Protein AF-A0A366SI08-F1 (afdb_monomer_lite)

Structure (mmCIF, N/CA/C/O backbone):
data_AF-A0A366SI08-F1
#
_entry.id   AF-A0A366SI08-F1
#
loop_
_atom_site.group_PDB
_atom_site.id
_atom_site.type_symbol
_atom_site.label_atom_id
_atom_site.label_alt_id
_atom_site.label_comp_id
_atom_site.label_asym_id
_atom_site.label_entity_id
_atom_site.label_seq_id
_atom_site.pdbx_PDB_ins_code
_atom_site.Cartn_x
_atom_site.Cartn_y
_atom_site.Cartn_z
_atom_site.occupancy
_atom_site.B_iso_or_equiv
_atom_site.auth_seq_id
_atom_site.auth_comp_id
_atom_site.auth_asym_id
_atom_site.auth_atom_id
_atom_site.pdbx_PDB_model_num
ATOM 1 N N . MET A 1 1 ? 3.572 -10.872 -4.072 1.00 88.62 1 MET A N 1
ATOM 2 C CA . MET A 1 1 ? 3.816 -10.072 -2.842 1.00 88.62 1 MET A CA 1
ATOM 3 C C . MET A 1 1 ? 3.765 -10.950 -1.591 1.00 88.62 1 MET A C 1
ATOM 5 O O . MET A 1 1 ? 3.723 -10.426 -0.484 1.00 88.62 1 MET A O 1
ATOM 9 N N . ASP A 1 2 ? 3.832 -12.274 -1.739 1.00 92.88 2 ASP A N 1
ATOM 10 C CA . ASP A 1 2 ? 3.449 -13.213 -0.679 1.00 92.88 2 ASP A CA 1
ATOM 11 C C . ASP A 1 2 ? 4.383 -13.143 0.526 1.00 92.88 2 ASP A C 1
ATOM 13 O O . ASP A 1 2 ? 3.918 -13.142 1.654 1.00 92.88 2 ASP A O 1
ATOM 17 N N . LYS A 1 3 ? 5.681 -12.900 0.303 1.00 94.69 3 LYS A N 1
ATOM 18 C CA . LYS A 1 3 ? 6.647 -12.690 1.393 1.00 94.69 3 LYS A CA 1
ATOM 19 C C . LYS A 1 3 ? 6.345 -11.483 2.280 1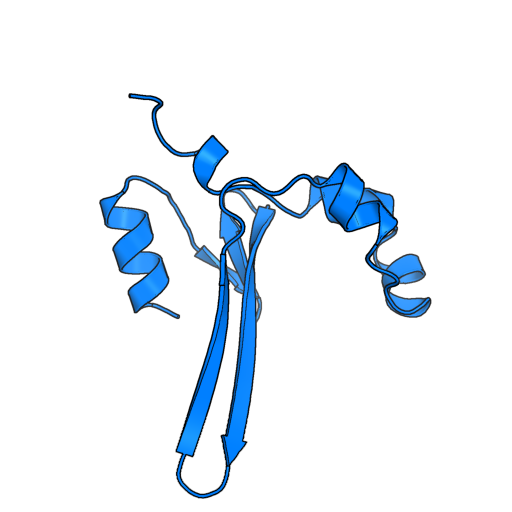.00 94.69 3 LYS A C 1
ATOM 21 O O . LYS A 1 3 ? 6.653 -11.514 3.464 1.00 94.69 3 LYS A O 1
ATOM 26 N N . ILE A 1 4 ? 5.727 -10.437 1.731 1.00 94.56 4 ILE A N 1
ATOM 27 C CA . ILE A 1 4 ? 5.296 -9.278 2.525 1.00 94.56 4 ILE A CA 1
ATOM 28 C C . ILE A 1 4 ? 4.063 -9.644 3.357 1.00 94.56 4 ILE A C 1
ATOM 30 O O . ILE A 1 4 ? 3.982 -9.252 4.515 1.00 94.56 4 ILE A O 1
ATOM 34 N N . ILE A 1 5 ? 3.125 -10.402 2.780 1.00 95.38 5 ILE A N 1
ATOM 35 C CA . ILE A 1 5 ? 1.923 -10.876 3.481 1.00 95.38 5 ILE A CA 1
ATOM 36 C C . ILE A 1 5 ? 2.322 -11.800 4.636 1.00 95.38 5 ILE A C 1
ATOM 38 O O . ILE A 1 5 ? 1.965 -11.515 5.773 1.00 95.38 5 ILE A O 1
ATOM 42 N N . GLU A 1 6 ? 3.145 -12.819 4.363 1.00 96.38 6 GLU A N 1
ATOM 43 C CA . GLU A 1 6 ? 3.680 -13.743 5.372 1.00 96.38 6 GLU A CA 1
ATOM 44 C C . GLU A 1 6 ? 4.332 -12.978 6.538 1.00 96.38 6 GLU A C 1
ATOM 46 O O . GLU A 1 6 ? 4.051 -13.256 7.699 1.00 96.38 6 GLU A O 1
ATOM 51 N N . ALA A 1 7 ? 5.164 -11.971 6.246 1.00 95.31 7 ALA A N 1
ATOM 52 C CA . ALA A 1 7 ? 5.823 -11.170 7.276 1.00 95.31 7 ALA A CA 1
ATOM 53 C C . ALA A 1 7 ? 4.858 -10.289 8.089 1.00 95.31 7 ALA A C 1
ATOM 55 O O . ALA A 1 7 ? 5.094 -10.055 9.268 1.00 95.31 7 ALA A O 1
ATOM 56 N N . LEU A 1 8 ? 3.782 -9.776 7.489 1.00 94.50 8 LEU A N 1
ATOM 57 C CA . LEU A 1 8 ? 2.778 -8.996 8.222 1.00 94.50 8 LEU A CA 1
ATOM 58 C C . LEU A 1 8 ? 1.884 -9.905 9.078 1.00 94.50 8 LEU A C 1
ATOM 60 O O . LEU A 1 8 ? 1.533 -9.529 10.197 1.00 94.50 8 LEU A O 1
ATOM 64 N N . HIS A 1 9 ? 1.611 -11.127 8.619 1.00 94.81 9 HIS A N 1
ATOM 65 C CA . HIS A 1 9 ? 0.894 -12.142 9.391 1.00 94.81 9 HIS A CA 1
ATOM 66 C C . HIS A 1 9 ? 1.648 -12.571 10.649 1.00 94.81 9 HIS A C 1
ATOM 68 O O . HIS A 1 9 ? 1.030 -12.700 11.703 1.00 94.81 9 HIS A O 1
ATOM 74 N N . THR A 1 10 ? 2.979 -12.709 10.603 1.00 95.06 10 THR A N 1
ATOM 75 C CA . THR A 1 10 ? 3.766 -13.009 11.820 1.00 95.06 10 THR A CA 1
ATOM 76 C C . THR A 1 10 ? 3.734 -11.879 12.851 1.00 95.06 10 THR A C 1
ATOM 78 O O . THR A 1 10 ? 3.969 -12.123 14.033 1.00 95.06 10 THR A O 1
ATOM 81 N N . LEU A 1 11 ? 3.403 -10.657 12.428 1.00 92.75 11 LEU A N 1
ATOM 82 C CA . LEU A 1 11 ? 3.181 -9.502 13.301 1.00 92.75 11 LEU A CA 1
ATOM 83 C C . LEU A 1 11 ? 1.722 -9.384 13.780 1.00 92.75 11 LEU A C 1
ATOM 85 O O . LEU A 1 11 ? 1.382 -8.409 14.446 1.00 92.75 11 LEU A O 1
ATOM 89 N N . GLY A 1 12 ? 0.862 -10.353 13.449 1.00 92.38 12 GLY A N 1
ATOM 90 C CA . GLY A 1 12 ? -0.556 -10.360 13.817 1.00 92.38 12 GLY A CA 1
ATOM 91 C C . GLY A 1 12 ? -1.433 -9.455 12.952 1.00 92.38 12 GLY A C 1
ATOM 92 O O . GLY A 1 12 ? -2.549 -9.125 13.348 1.00 92.38 12 GLY A O 1
ATOM 93 N N . VAL A 1 13 ? -0.945 -9.025 11.784 1.00 94.25 13 VAL A N 1
ATOM 94 C CA . VAL A 1 13 ? -1.685 -8.146 10.875 1.00 94.25 13 VAL A CA 1
ATOM 95 C C . VAL A 1 13 ? -2.259 -8.962 9.723 1.00 94.25 13 VAL A C 1
ATOM 97 O O . VAL A 1 13 ? -1.527 -9.424 8.851 1.00 94.25 13 VAL A O 1
ATOM 100 N N . GLU A 1 14 ? -3.585 -9.085 9.682 1.00 94.00 14 GLU A N 1
ATOM 101 C CA . GLU A 1 14 ? -4.291 -9.784 8.606 1.00 94.00 14 GLU A CA 1
ATOM 102 C C . GLU A 1 14 ? -4.337 -8.952 7.319 1.00 94.00 14 GLU A C 1
ATOM 104 O O . GLU A 1 14 ? -5.122 -8.008 7.178 1.00 94.00 14 GLU A O 1
ATOM 109 N N . VAL A 1 15 ? -3.477 -9.313 6.364 1.00 95.25 15 VAL A N 1
ATOM 110 C CA . VAL A 1 15 ? -3.323 -8.625 5.077 1.00 95.25 15 VAL A CA 1
ATOM 111 C C . VAL A 1 15 ? -3.694 -9.556 3.933 1.00 95.25 15 VAL A C 1
ATOM 113 O O . VAL A 1 15 ? -3.267 -10.705 3.881 1.00 95.25 15 VAL A O 1
ATOM 116 N N . ALA A 1 16 ? -4.430 -9.029 2.959 1.00 94.75 16 A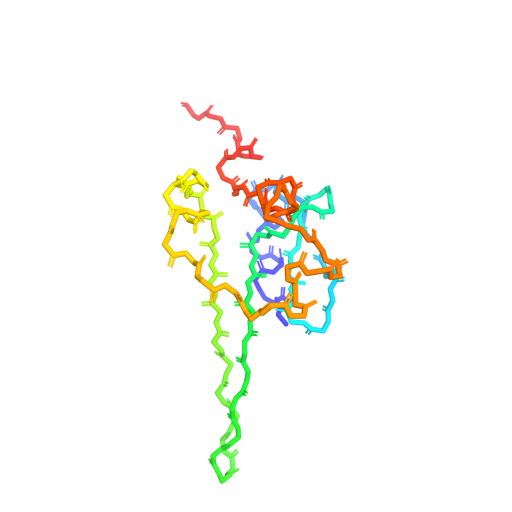LA A N 1
ATOM 117 C CA . ALA A 1 16 ? -4.775 -9.752 1.742 1.00 94.75 16 ALA A CA 1
ATOM 118 C C . ALA A 1 16 ? -4.576 -8.892 0.490 1.00 94.75 16 ALA A C 1
ATOM 120 O O . ALA A 1 16 ? -4.484 -7.660 0.546 1.00 94.75 16 ALA A O 1
ATOM 121 N N . TYR A 1 17 ? -4.541 -9.549 -0.667 1.00 95.00 17 TYR A N 1
ATOM 122 C CA . TYR A 1 17 ? -4.621 -8.869 -1.954 1.00 95.00 17 TYR A CA 1
ATOM 123 C C . TYR A 1 17 ? -5.978 -8.177 -2.108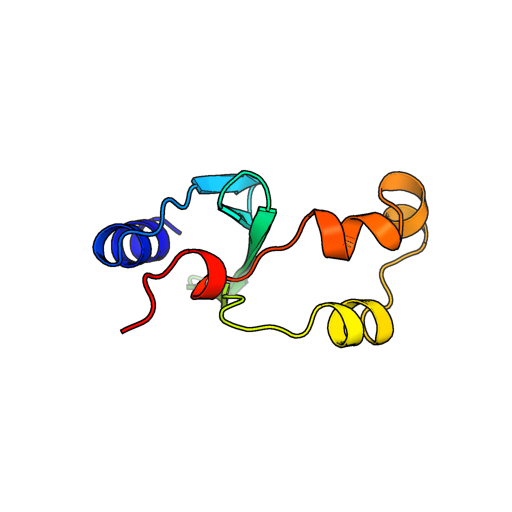 1.00 95.00 17 TYR A C 1
ATOM 125 O O . TYR A 1 17 ? -7.026 -8.778 -1.896 1.00 95.00 17 TYR A O 1
ATOM 133 N N . ASN A 1 18 ? -5.955 -6.913 -2.521 1.00 88.94 18 ASN A N 1
ATOM 134 C CA . ASN A 1 18 ? -7.157 -6.135 -2.844 1.00 88.94 18 ASN A CA 1
ATOM 135 C C . ASN A 1 18 ? -7.342 -5.968 -4.358 1.00 88.94 18 ASN A C 1
ATOM 137 O O . ASN A 1 18 ? -8.441 -5.760 -4.864 1.00 88.94 18 ASN A O 1
ATOM 141 N N . SER A 1 19 ? -6.240 -6.000 -5.103 1.00 86.88 19 SER A N 1
ATOM 142 C CA . SER A 1 19 ? -6.221 -5.923 -6.561 1.00 86.88 19 SER A CA 1
ATOM 143 C C . SER A 1 19 ? -4.919 -6.534 -7.083 1.00 86.88 19 SER A C 1
ATOM 145 O O . SER A 1 19 ? -4.123 -7.062 -6.307 1.00 86.88 19 SER A O 1
ATOM 147 N N . ARG A 1 20 ? -4.656 -6.407 -8.391 1.00 87.69 20 ARG A N 1
ATOM 148 C CA . ARG A 1 20 ? -3.405 -6.865 -9.018 1.00 87.69 20 ARG A CA 1
ATOM 149 C C . ARG A 1 20 ? -2.148 -6.364 -8.297 1.00 87.69 20 ARG A C 1
ATOM 151 O O . ARG A 1 20 ? -1.148 -7.071 -8.276 1.00 87.69 20 ARG A O 1
ATOM 158 N N . ASN A 1 21 ? -2.166 -5.142 -7.771 1.00 91.62 21 ASN A N 1
ATOM 159 C CA . ASN A 1 21 ? -0.969 -4.494 -7.241 1.00 91.62 21 ASN A CA 1
ATOM 160 C C . ASN A 1 21 ? -1.135 -3.898 -5.838 1.00 91.62 21 ASN A C 1
ATOM 162 O O . ASN A 1 21 ? -0.225 -3.228 -5.349 1.00 91.62 21 ASN A O 1
ATOM 166 N N . ASP A 1 22 ? -2.265 -4.147 -5.181 1.00 93.31 22 ASP A N 1
ATOM 167 C CA . ASP A 1 22 ? -2.580 -3.544 -3.892 1.00 93.31 22 ASP A CA 1
ATOM 168 C C . ASP A 1 22 ? -2.753 -4.607 -2.810 1.00 93.31 22 ASP A C 1
ATOM 170 O O . ASP A 1 22 ? -3.445 -5.605 -3.023 1.00 93.31 22 ASP A O 1
ATOM 174 N N . LEU A 1 23 ? -2.188 -4.339 -1.631 1.00 95.62 23 LEU A N 1
ATOM 175 C CA . LEU A 1 23 ? -2.488 -5.077 -0.401 1.00 95.62 23 LEU A CA 1
ATOM 176 C C . LEU A 1 23 ? -3.413 -4.244 0.483 1.00 95.62 23 LEU A C 1
ATOM 178 O O . LEU A 1 23 ? -3.310 -3.010 0.493 1.00 95.62 23 LEU A O 1
ATOM 182 N N . ALA A 1 24 ? -4.294 -4.901 1.230 1.00 95.56 24 ALA A N 1
ATOM 183 C CA . ALA A 1 24 ? -5.250 -4.258 2.120 1.00 95.56 24 ALA A CA 1
ATOM 184 C C . ALA A 1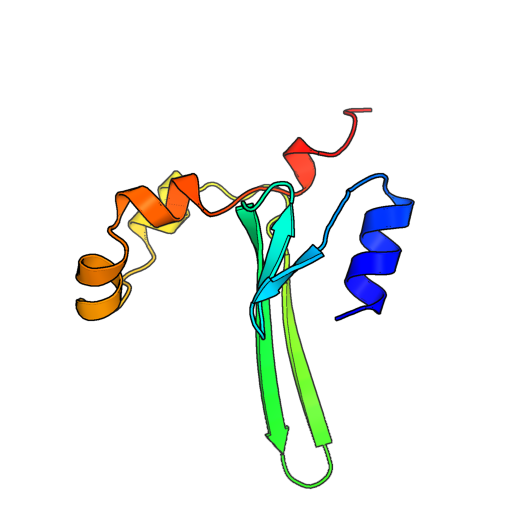 24 ? -5.456 -5.012 3.435 1.00 95.56 24 ALA A C 1
ATOM 186 O O . ALA A 1 24 ? -5.321 -6.232 3.490 1.00 95.56 24 ALA A O 1
ATOM 187 N N . ILE A 1 25 ? -5.866 -4.254 4.451 1.00 94.75 25 ILE A N 1
ATOM 188 C CA . ILE A 1 25 ? -6.388 -4.742 5.730 1.00 94.75 25 ILE A CA 1
ATOM 189 C C . ILE A 1 25 ? -7.838 -4.277 5.821 1.00 94.75 25 ILE A C 1
ATOM 191 O O . ILE A 1 25 ? -8.113 -3.092 5.618 1.00 94.75 25 ILE A O 1
ATOM 195 N N . ASN A 1 26 ? -8.782 -5.185 6.083 1.00 90.62 26 ASN A N 1
ATOM 196 C CA . ASN A 1 26 ? -10.214 -4.859 6.178 1.00 90.62 26 ASN A CA 1
ATOM 197 C C . ASN A 1 26 ? -10.735 -4.042 4.972 1.00 90.62 26 ASN A C 1
ATOM 199 O O . ASN A 1 26 ? -11.464 -3.061 5.123 1.00 90.62 26 ASN A O 1
ATOM 203 N N . GLY A 1 27 ? -10.279 -4.384 3.760 1.00 89.69 27 GLY A N 1
ATOM 204 C CA . GLY A 1 27 ? -10.627 -3.682 2.515 1.00 89.69 27 GLY A CA 1
ATOM 205 C C . GLY A 1 27 ? -9.956 -2.313 2.315 1.00 89.69 27 GLY A C 1
ATOM 206 O O . GLY A 1 27 ? -10.093 -1.712 1.245 1.00 89.69 27 GLY A O 1
ATOM 207 N N . LYS A 1 28 ? -9.186 -1.819 3.292 1.00 91.81 28 LYS A N 1
ATOM 208 C CA . LYS A 1 28 ? -8.415 -0.575 3.194 1.00 91.81 28 LYS A CA 1
ATOM 209 C C . LYS A 1 28 ? -7.002 -0.854 2.708 1.00 91.81 28 LYS A C 1
ATOM 211 O O . LYS A 1 28 ? -6.246 -1.592 3.329 1.00 91.81 28 LYS A O 1
ATOM 216 N N . LYS A 1 29 ? -6.627 -0.232 1.596 1.00 93.69 29 LYS A N 1
ATOM 217 C CA . LYS A 1 29 ? -5.310 -0.355 0.974 1.00 93.69 29 LYS A CA 1
ATOM 218 C C . LYS A 1 29 ? -4.203 0.148 1.904 1.00 93.69 29 LYS A C 1
ATOM 220 O O . LYS A 1 29 ? -4.231 1.304 2.319 1.00 93.69 29 LYS A O 1
ATOM 225 N N . ILE A 1 30 ? -3.198 -0.692 2.119 1.00 95.50 30 ILE A N 1
ATOM 226 C CA . ILE A 1 30 ? -1.996 -0.394 2.915 1.00 95.50 30 ILE A CA 1
ATOM 227 C C . ILE A 1 30 ? -0.709 -0.467 2.092 1.00 95.50 30 ILE A C 1
ATOM 229 O O . ILE A 1 30 ? 0.325 0.037 2.514 1.00 95.50 30 ILE A O 1
ATOM 233 N N . SER A 1 31 ? -0.758 -1.053 0.892 1.00 95.62 31 SER A N 1
ATOM 234 C CA . SER A 1 31 ? 0.391 -1.141 -0.011 1.00 95.62 31 SER A CA 1
ATOM 235 C C . SER A 1 31 ? -0.022 -0.885 -1.448 1.00 95.62 31 SER A C 1
ATOM 237 O O . SER A 1 31 ? -1.071 -1.361 -1.882 1.00 95.62 31 SER A O 1
ATOM 239 N N . GLY A 1 32 ? 0.802 -0.147 -2.191 1.00 93.88 32 GLY A N 1
ATOM 240 C CA . GLY A 1 32 ? 0.714 -0.039 -3.644 1.00 93.88 32 GLY A CA 1
ATOM 241 C C . GLY A 1 32 ? 2.014 -0.506 -4.281 1.00 93.88 32 GLY A C 1
ATOM 242 O O . GLY A 1 32 ? 3.086 -0.016 -3.928 1.00 93.88 32 GLY A O 1
ATOM 243 N N . ASN A 1 33 ? 1.910 -1.436 -5.224 1.00 94.56 33 ASN A N 1
ATOM 244 C CA . ASN A 1 33 ? 3.049 -2.090 -5.854 1.00 94.56 33 ASN A CA 1
ATOM 245 C C . ASN A 1 33 ? 3.103 -1.756 -7.344 1.00 94.56 33 ASN A C 1
ATOM 247 O O . ASN A 1 33 ? 2.102 -1.401 -7.977 1.00 94.56 33 ASN A O 1
ATOM 251 N N . ALA A 1 34 ? 4.297 -1.842 -7.905 1.00 93.19 34 ALA A N 1
ATOM 252 C CA . ALA A 1 34 ? 4.558 -1.682 -9.319 1.00 93.19 34 ALA A CA 1
ATOM 253 C C . ALA A 1 34 ? 5.687 -2.624 -9.723 1.00 93.19 34 ALA A C 1
ATOM 255 O O . ALA A 1 34 ? 6.602 -2.898 -8.944 1.00 93.19 34 ALA A O 1
ATOM 256 N N . GLN A 1 35 ? 5.624 -3.079 -10.965 1.00 94.50 35 GLN A N 1
ATOM 257 C CA . GLN A 1 35 ? 6.658 -3.905 -11.561 1.00 94.50 35 GLN A CA 1
ATOM 258 C C . GLN A 1 35 ? 7.146 -3.272 -12.856 1.00 94.50 35 GLN A C 1
ATOM 260 O O . GLN A 1 35 ? 6.367 -2.639 -13.573 1.00 94.50 35 GLN A O 1
ATOM 265 N N . CYS A 1 36 ? 8.432 -3.431 -13.132 1.00 95.12 36 CYS A N 1
ATOM 266 C CA . CYS A 1 36 ? 9.051 -2.999 -14.373 1.00 95.12 36 CYS A CA 1
ATOM 267 C C . CYS A 1 36 ? 9.960 -4.113 -14.888 1.00 95.12 36 CYS A C 1
ATOM 269 O O . CYS A 1 36 ? 10.795 -4.618 -14.136 1.00 95.12 36 CYS A O 1
ATOM 271 N N . ASN A 1 37 ? 9.803 -4.456 -16.164 1.00 96.25 37 ASN A N 1
ATOM 272 C CA . ASN A 1 37 ? 10.662 -5.414 -16.847 1.00 96.25 37 ASN A CA 1
ATOM 273 C C . ASN A 1 37 ? 11.785 -4.645 -17.547 1.00 96.25 37 ASN A C 1
ATOM 275 O O . ASN A 1 37 ? 11.524 -3.678 -18.266 1.00 96.25 37 ASN A O 1
ATOM 279 N N . LYS A 1 38 ? 13.029 -5.067 -17.339 1.00 94.56 38 LYS A N 1
ATOM 280 C CA . LYS A 1 38 ? 14.219 -4.486 -17.960 1.00 94.56 38 LYS A CA 1
ATOM 281 C C . LYS A 1 38 ? 15.132 -5.613 -18.438 1.00 94.56 38 LYS A C 1
ATOM 283 O O . LYS A 1 38 ? 15.949 -6.120 -17.672 1.00 94.56 38 LYS A O 1
ATOM 288 N N . GLY A 1 39 ? 14.977 -5.990 -19.709 1.00 95.19 39 GLY A N 1
ATOM 289 C CA . GLY A 1 39 ? 15.617 -7.185 -20.267 1.00 95.19 39 GLY A CA 1
ATOM 290 C C . GLY A 1 39 ? 15.162 -8.434 -19.512 1.00 95.19 39 GLY A C 1
ATOM 291 O O . GLY A 1 39 ? 13.969 -8.600 -19.272 1.00 95.19 39 GLY A O 1
ATOM 292 N N . GLU A 1 40 ? 16.124 -9.234 -19.060 1.00 97.00 40 GLU A N 1
ATOM 293 C CA . GLU A 1 40 ? 15.897 -10.463 -18.283 1.00 97.00 40 GLU A CA 1
ATOM 294 C C . GLU A 1 40 ? 15.478 -10.211 -16.821 1.00 97.00 40 GLU A C 1
ATOM 296 O O . GLU A 1 40 ? 15.158 -11.144 -16.086 1.00 97.00 40 GLU A O 1
ATOM 301 N N . TYR A 1 41 ? 15.481 -8.955 -16.360 1.00 96.25 41 TYR A N 1
ATOM 302 C CA . TYR A 1 41 ? 15.184 -8.622 -14.969 1.00 96.25 41 TYR A CA 1
ATOM 303 C C . TYR A 1 41 ? 13.767 -8.084 -14.798 1.00 96.25 41 TYR A C 1
ATOM 305 O O . TYR A 1 41 ? 13.333 -7.180 -15.513 1.00 96.25 41 TYR A O 1
ATOM 313 N N . THR A 1 42 ? 13.076 -8.567 -13.765 1.00 95.38 42 THR A N 1
ATOM 314 C CA . THR A 1 42 ? 11.822 -7.978 -13.279 1.00 95.38 42 THR A CA 1
ATOM 315 C C . THR A 1 42 ? 12.068 -7.311 -11.934 1.00 95.38 42 THR A C 1
ATOM 317 O O . THR A 1 42 ? 12.435 -7.965 -10.960 1.00 95.38 42 THR A O 1
ATOM 320 N N . ILE A 1 43 ? 11.856 -5.999 -11.866 1.00 94.81 43 ILE A N 1
ATOM 321 C CA . ILE A 1 43 ? 11.980 -5.228 -10.628 1.00 94.81 43 ILE A CA 1
ATOM 322 C C . ILE A 1 43 ? 10.593 -5.067 -10.029 1.00 94.81 43 ILE A C 1
ATOM 324 O O . ILE A 1 43 ? 9.735 -4.413 -10.623 1.00 94.81 43 ILE A O 1
ATOM 328 N N . HIS A 1 44 ? 10.395 -5.607 -8.830 1.00 93.31 44 HIS A N 1
ATOM 329 C CA . HIS A 1 44 ? 9.185 -5.405 -8.045 1.00 93.31 44 HIS A CA 1
ATOM 330 C C . HIS A 1 44 ? 9.455 -4.385 -6.935 1.00 93.31 44 HIS A C 1
ATOM 332 O O . HIS A 1 44 ? 10.368 -4.553 -6.129 1.00 93.31 44 HIS A O 1
ATOM 338 N N . ARG A 1 45 ? 8.663 -3.313 -6.890 1.00 93.06 45 ARG A N 1
ATOM 339 C CA . ARG A 1 45 ? 8.756 -2.258 -5.873 1.00 93.06 45 ARG A CA 1
ATOM 340 C C . ARG A 1 45 ? 7.382 -1.966 -5.300 1.00 93.06 45 ARG A C 1
ATOM 342 O O . ARG A 1 45 ? 6.382 -2.037 -6.010 1.00 93.06 45 ARG A O 1
ATOM 349 N N . GLY A 1 46 ? 7.339 -1.565 -4.040 1.00 93.25 46 GLY A N 1
ATOM 350 C CA . GLY A 1 46 ? 6.096 -1.189 -3.386 1.00 93.25 46 GLY A CA 1
ATOM 351 C C . GLY A 1 46 ? 6.312 -0.180 -2.275 1.00 93.25 46 GLY A C 1
ATOM 352 O O . GLY A 1 46 ? 7.444 0.148 -1.922 1.00 93.25 46 GLY A O 1
ATOM 353 N N . SER A 1 47 ? 5.205 0.322 -1.745 1.00 95.12 47 SER A N 1
ATOM 354 C CA . SER A 1 47 ? 5.163 1.093 -0.505 1.00 95.12 47 SER A CA 1
ATOM 355 C C . SER A 1 47 ? 4.376 0.339 0.561 1.00 95.12 47 SER A C 1
ATOM 357 O O . SER A 1 47 ? 3.509 -0.470 0.236 1.00 95.12 47 SER A O 1
ATOM 359 N N . LEU A 1 48 ? 4.651 0.626 1.831 1.00 95.62 48 LEU A N 1
ATOM 360 C CA . LEU A 1 48 ? 3.849 0.186 2.969 1.00 95.62 48 LEU A CA 1
ATOM 361 C C . LEU A 1 48 ? 3.460 1.420 3.780 1.00 95.62 48 LEU A C 1
ATOM 363 O O . LEU A 1 48 ? 4.320 2.203 4.181 1.00 95.62 48 LEU A O 1
ATOM 367 N N . LEU A 1 49 ? 2.161 1.620 3.974 1.00 95.31 49 LEU A N 1
ATOM 368 C CA . LEU A 1 49 ? 1.613 2.717 4.762 1.00 95.31 49 LEU A CA 1
ATOM 369 C C . LEU A 1 49 ? 1.618 2.295 6.228 1.00 95.31 49 LEU A C 1
ATOM 371 O O . LEU A 1 49 ? 0.719 1.593 6.682 1.00 95.31 49 LEU A O 1
ATOM 375 N N . TYR A 1 50 ? 2.676 2.663 6.947 1.00 94.38 50 TYR A N 1
ATOM 376 C CA . TYR A 1 50 ? 2.808 2.306 8.356 1.00 94.38 50 TYR A CA 1
ATOM 377 C C . TYR A 1 50 ? 2.040 3.266 9.262 1.00 94.38 50 TYR A C 1
ATOM 379 O O . TYR A 1 50 ? 1.144 2.816 9.957 1.00 94.38 50 TYR A O 1
ATOM 387 N N . ASP A 1 51 ? 2.364 4.562 9.208 1.00 94.44 51 ASP A N 1
ATOM 388 C CA . ASP A 1 51 ? 1.749 5.630 10.010 1.00 94.44 51 ASP A CA 1
ATOM 389 C C . ASP A 1 51 ? 1.649 6.926 9.185 1.00 94.44 51 ASP A C 1
ATOM 391 O O . ASP A 1 51 ? 2.295 7.942 9.438 1.00 94.44 51 ASP A O 1
ATOM 395 N N . MET A 1 52 ? 0.927 6.852 8.068 1.00 90.94 52 MET A N 1
ATOM 396 C CA . MET A 1 52 ? 0.799 7.957 7.126 1.00 90.94 52 MET A CA 1
ATOM 397 C C . MET A 1 52 ? -0.284 8.949 7.562 1.00 90.94 52 MET A C 1
ATOM 399 O O . MET A 1 52 ? -1.416 8.570 7.864 1.00 90.94 52 MET A O 1
ATOM 403 N N . ASP A 1 53 ? 0.023 10.245 7.465 1.00 90.00 53 ASP A N 1
ATOM 404 C CA . ASP A 1 53 ? -0.972 11.312 7.579 1.00 90.00 53 ASP A CA 1
ATOM 405 C C . ASP A 1 53 ? -1.796 11.414 6.283 1.00 90.00 53 ASP A C 1
ATOM 407 O O . ASP A 1 53 ? -1.398 12.032 5.284 1.00 90.00 53 ASP A O 1
ATOM 411 N N . PHE A 1 54 ? -2.985 10.810 6.299 1.00 86.44 54 PHE A N 1
ATOM 412 C CA . PHE A 1 54 ? -3.886 10.809 5.146 1.00 86.44 54 PHE A CA 1
ATOM 413 C C . PHE A 1 54 ? -4.431 12.193 4.780 1.00 86.44 54 PHE A C 1
ATOM 415 O O . PHE A 1 54 ? -4.841 12.386 3.632 1.00 86.44 54 PHE A O 1
ATOM 422 N N . SER A 1 55 ? -4.422 13.165 5.698 1.00 83.25 55 SER A N 1
ATOM 423 C CA . SER A 1 55 ? -4.833 14.538 5.379 1.00 83.25 55 SER A CA 1
ATOM 424 C C . SER A 1 55 ? -3.826 15.199 4.434 1.00 83.25 55 SER A C 1
ATOM 426 O O . SER A 1 55 ? -4.208 15.774 3.413 1.00 83.25 55 SER A O 1
ATOM 428 N N . LYS A 1 56 ? -2.528 15.011 4.702 1.00 87.00 56 LYS A N 1
ATOM 429 C CA . LYS A 1 56 ? -1.435 15.456 3.828 1.00 87.00 56 LYS A CA 1
ATOM 430 C C . LYS A 1 56 ? -1.425 14.688 2.517 1.00 87.00 56 LYS A C 1
ATOM 432 O O . LYS A 1 56 ? -1.285 15.293 1.458 1.00 87.00 56 LYS A O 1
ATOM 437 N N . MET A 1 57 ? -1.631 13.374 2.565 1.00 84.00 57 MET A N 1
ATOM 438 C CA . MET A 1 57 ? -1.706 12.553 1.356 1.00 84.00 57 MET A CA 1
ATOM 439 C C . MET A 1 57 ? -2.809 13.042 0.406 1.00 84.00 57 MET A C 1
ATOM 441 O O . MET A 1 57 ? -2.558 13.219 -0.782 1.00 84.00 57 MET A O 1
ATOM 445 N N . ALA A 1 58 ? -4.007 13.325 0.925 1.00 78.38 58 ALA A N 1
ATOM 446 C CA . ALA A 1 58 ? -5.108 13.860 0.126 1.00 78.38 58 ALA A CA 1
ATOM 447 C C . ALA A 1 58 ? -4.823 15.268 -0.426 1.00 78.38 58 ALA A C 1
ATOM 449 O O . ALA A 1 58 ? -5.277 15.586 -1.520 1.00 78.38 58 ALA A O 1
ATOM 450 N N . LYS A 1 59 ? -4.066 16.095 0.307 1.00 81.75 59 LYS A N 1
ATOM 451 C CA . LYS A 1 59 ? -3.665 17.440 -0.131 1.00 81.75 59 LYS A CA 1
ATOM 452 C C . LYS A 1 59 ? -2.648 17.412 -1.275 1.00 81.75 59 LYS A C 1
ATOM 454 O O . LYS A 1 59 ? -2.715 18.258 -2.160 1.00 81.75 59 LYS A O 1
ATOM 459 N N . TYR A 1 60 ? -1.682 16.496 -1.228 1.00 86.25 60 TYR A N 1
ATOM 460 C CA . TYR A 1 60 ? -0.543 16.499 -2.154 1.00 86.25 60 TYR A CA 1
ATOM 461 C C . TYR A 1 60 ? -0.718 15.582 -3.360 1.00 86.25 60 TYR A C 1
ATOM 463 O O . TYR A 1 60 ? -0.089 15.800 -4.396 1.00 86.25 60 TYR A O 1
ATOM 471 N N . LEU A 1 61 ? -1.560 14.555 -3.258 1.00 81.94 61 LEU A N 1
ATOM 472 C CA . LEU A 1 61 ? -1.880 13.734 -4.413 1.00 81.94 61 LEU A CA 1
ATOM 473 C C . LEU A 1 61 ? -2.858 14.483 -5.321 1.00 81.94 61 LEU A C 1
ATOM 475 O O . LEU A 1 61 ? -3.988 14.755 -4.933 1.00 81.94 61 LEU A O 1
ATOM 479 N N . ASN A 1 62 ? -2.438 14.720 -6.564 1.00 71.38 62 ASN A N 1
ATOM 480 C CA . ASN A 1 62 ? -3.289 15.205 -7.651 1.00 71.38 62 ASN A CA 1
ATOM 481 C C . ASN A 1 62 ? -3.612 14.050 -8.613 1.00 71.38 62 ASN A C 1
ATOM 483 O O . ASN A 1 62 ? -2.956 13.905 -9.649 1.00 71.38 62 ASN A O 1
ATOM 487 N N . PRO A 1 63 ? -4.568 13.161 -8.278 1.00 71.12 63 PRO A N 1
ATOM 488 C CA . PRO A 1 63 ? -4.960 12.098 -9.187 1.00 71.12 63 PRO A CA 1
ATOM 489 C C . PRO A 1 63 ? -5.621 12.676 -10.456 1.00 71.12 63 PRO A C 1
ATOM 491 O O . PRO A 1 63 ? -6.273 13.717 -10.396 1.00 71.12 63 PRO A O 1
ATOM 494 N N . PRO A 1 64 ? -5.506 11.992 -11.609 1.00 72.12 64 PRO A N 1
ATOM 495 C CA . PRO A 1 64 ? -6.185 12.393 -12.841 1.00 72.12 64 PRO A CA 1
ATOM 496 C C . PRO A 1 64 ? -7.701 12.554 -12.655 1.00 72.12 64 PRO A C 1
ATOM 498 O O . PRO A 1 64 ? -8.308 11.769 -11.919 1.00 72.12 64 PRO A O 1
ATOM 501 N N . LYS A 1 65 ? -8.324 13.495 -13.382 1.00 72.56 65 LYS A N 1
ATOM 502 C CA . LYS A 1 65 ? -9.768 13.799 -13.283 1.00 72.56 65 LYS A CA 1
ATOM 503 C C . LYS A 1 65 ? -10.658 12.556 -13.365 1.00 72.56 65 LYS A C 1
ATOM 505 O O . LYS A 1 65 ? -11.497 12.377 -12.495 1.00 72.56 65 LYS A O 1
ATOM 510 N N . TYR A 1 66 ? -10.386 11.623 -14.280 1.00 76.12 66 TYR A N 1
ATOM 511 C CA . TYR A 1 66 ? -11.175 10.387 -14.395 1.00 76.12 66 TYR A CA 1
ATOM 512 C C . TYR A 1 66 ? -11.143 9.511 -13.123 1.00 76.12 66 TYR A C 1
ATOM 514 O O . TYR A 1 66 ? -12.114 8.823 -12.807 1.00 76.12 66 TYR A O 1
ATOM 522 N N . LYS A 1 67 ? -10.040 9.514 -12.355 1.00 67.94 67 LYS A N 1
ATOM 523 C CA . LYS A 1 67 ? -9.966 8.811 -11.060 1.00 67.94 67 LYS A CA 1
ATOM 524 C C . LYS A 1 67 ? -10.751 9.555 -9.986 1.00 67.94 67 LYS A C 1
ATOM 526 O O . LYS A 1 67 ? -11.292 8.913 -9.092 1.00 67.94 67 LYS A O 1
ATOM 531 N N . ILE A 1 68 ? -10.808 10.881 -10.066 1.00 67.25 68 ILE A N 1
ATOM 532 C CA . ILE A 1 68 ? -11.619 11.711 -9.173 1.00 67.25 68 ILE A CA 1
ATOM 533 C C . ILE A 1 68 ? -13.108 11.547 -9.494 1.00 67.25 68 ILE A C 1
ATOM 535 O O . ILE A 1 68 ? -13.903 11.450 -8.574 1.00 67.25 68 ILE A O 1
ATOM 539 N N . GLU A 1 69 ? -13.499 11.446 -10.758 1.00 67.81 69 GLU A N 1
ATOM 540 C CA . GLU A 1 69 ? -14.899 11.246 -11.159 1.00 67.81 69 GLU A CA 1
ATOM 541 C C . GLU A 1 69 ? -15.389 9.838 -10.812 1.00 67.81 69 GLU A C 1
ATOM 543 O O . GLU A 1 69 ? -16.438 9.676 -10.200 1.00 67.81 69 GLU A O 1
ATOM 548 N N . SER A 1 70 ? -14.591 8.810 -11.117 1.00 63.97 70 SER A N 1
ATOM 549 C CA . SER A 1 70 ? -14.965 7.417 -10.828 1.00 63.97 70 SER A CA 1
ATOM 550 C C . SER A 1 70 ? -14.869 7.042 -9.349 1.00 63.97 70 SER A C 1
ATOM 552 O O . SER A 1 70 ? -15.498 6.072 -8.927 1.00 63.97 70 SER A O 1
ATOM 554 N N . LYS A 1 71 ? -14.035 7.738 -8.559 1.00 59.12 71 LYS A N 1
ATOM 555 C CA . LYS A 1 71 ? -13.739 7.337 -7.173 1.00 59.12 71 LYS A CA 1
ATOM 556 C C . LYS A 1 71 ? -13.821 8.469 -6.150 1.00 59.12 71 LYS A C 1
ATOM 558 O O . LYS A 1 71 ? -13.917 8.155 -4.979 1.00 59.12 71 LYS A O 1
ATOM 563 N N . GLY A 1 72 ? -13.816 9.747 -6.505 1.00 56.50 72 GLY A N 1
ATOM 564 C CA . GLY A 1 72 ? -13.922 10.886 -5.575 1.00 56.50 72 GLY A CA 1
ATOM 565 C C . GLY A 1 72 ? -12.696 11.123 -4.675 1.00 56.50 72 GLY A C 1
ATOM 566 O O . GLY A 1 72 ? -12.025 10.187 -4.241 1.00 56.50 72 GLY A O 1
ATOM 567 N N . ILE A 1 73 ? -12.431 12.389 -4.315 1.00 54.56 73 ILE A N 1
ATOM 568 C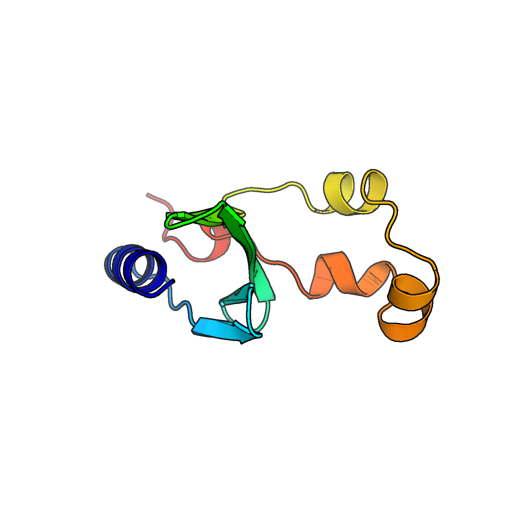 CA . ILE A 1 73 ? -11.344 12.787 -3.384 1.00 54.56 73 ILE A CA 1
ATOM 569 C C . ILE A 1 73 ? -11.587 12.223 -1.973 1.00 54.56 73 ILE A C 1
ATOM 571 O O . ILE A 1 73 ? -10.665 11.714 -1.334 1.00 54.56 73 ILE A O 1
ATOM 575 N N . LYS A 1 74 ? -12.849 12.217 -1.510 1.00 53.72 74 LYS A N 1
ATOM 576 C CA . LYS A 1 74 ? -13.240 11.602 -0.228 1.00 53.72 74 LYS A CA 1
ATOM 577 C C . LYS A 1 74 ? -12.936 10.098 -0.166 1.00 53.72 74 LYS A C 1
ATOM 579 O O . LYS A 1 74 ? -12.764 9.578 0.935 1.00 53.72 74 LYS A O 1
ATOM 584 N N . SER A 1 75 ? -12.825 9.386 -1.297 1.00 59.56 75 SER A N 1
ATOM 585 C CA . SER A 1 75 ? -12.580 7.941 -1.236 1.00 59.56 75 SER A CA 1
ATOM 586 C C . SER A 1 75 ? -11.136 7.559 -0.982 1.00 59.56 75 SER A C 1
ATOM 588 O O . SER A 1 75 ? -10.922 6.449 -0.519 1.00 59.56 75 SER A O 1
ATOM 590 N N . VAL A 1 76 ? -10.146 8.430 -1.210 1.00 62.84 76 VAL A N 1
ATOM 591 C CA . VAL A 1 76 ? -8.750 8.063 -0.919 1.00 62.84 76 VAL A CA 1
ATOM 592 C C . VAL A 1 76 ? -8.580 7.815 0.579 1.00 62.84 76 VAL A C 1
ATOM 594 O O . VAL A 1 76 ? -8.160 6.728 0.955 1.00 62.84 76 VAL A O 1
ATOM 597 N N . ARG A 1 77 ? -9.026 8.752 1.429 1.00 65.69 77 ARG A N 1
ATOM 598 C CA . ARG A 1 77 ? -8.953 8.621 2.894 1.00 65.69 77 ARG A CA 1
ATOM 599 C C . ARG A 1 77 ? -9.740 7.419 3.428 1.00 65.69 77 ARG A C 1
ATOM 601 O O . ARG A 1 77 ? -9.260 6.740 4.323 1.00 65.69 77 ARG A O 1
ATOM 608 N N . ASN A 1 78 ? -10.923 7.142 2.875 1.00 69.38 78 ASN A N 1
ATOM 609 C CA . ASN A 1 78 ? -11.748 6.015 3.328 1.00 69.38 78 ASN A CA 1
ATOM 610 C C . ASN A 1 78 ? -11.251 4.651 2.827 1.00 69.38 78 ASN A C 1
ATOM 612 O O . ASN A 1 78 ? -11.608 3.628 3.405 1.00 69.38 78 ASN A O 1
ATOM 616 N N . ARG A 1 79 ? -10.447 4.624 1.759 1.00 80.06 79 ARG A N 1
ATOM 617 C CA . ARG A 1 79 ? -9.973 3.388 1.117 1.00 80.06 79 ARG A CA 1
ATOM 618 C C . ARG A 1 79 ? -8.522 3.061 1.430 1.00 80.06 79 ARG A C 1
ATOM 620 O O . ARG A 1 79 ? -8.055 2.030 0.957 1.00 80.06 79 ARG A O 1
ATOM 627 N N . THR A 1 80 ? -7.813 3.899 2.180 1.00 89.06 80 THR A N 1
ATOM 628 C CA . THR A 1 80 ? -6.455 3.620 2.660 1.00 89.06 80 THR A CA 1
ATOM 6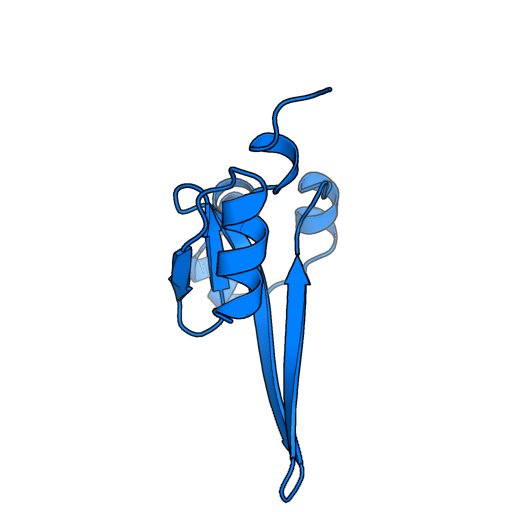29 C C . THR A 1 80 ? -6.438 3.418 4.168 1.00 89.06 80 THR A C 1
ATOM 631 O O . THR A 1 80 ? -7.264 3.984 4.882 1.00 89.06 80 THR A O 1
ATOM 634 N N . GLY A 1 81 ? -5.518 2.586 4.645 1.00 92.94 81 GLY A N 1
ATOM 635 C CA . GLY A 1 81 ? -5.327 2.284 6.062 1.00 92.94 81 GLY A CA 1
ATOM 636 C C . GLY A 1 81 ? -3.849 2.299 6.429 1.00 92.94 81 GLY A C 1
ATOM 637 O O . GLY A 1 81 ? -2.994 2.257 5.540 1.00 92.94 81 GLY A O 1
ATOM 638 N N . ASN A 1 82 ? -3.569 2.395 7.724 1.00 94.69 82 ASN A N 1
ATOM 639 C CA . ASN A 1 82 ? -2.226 2.292 8.273 1.00 94.69 82 ASN A CA 1
ATOM 640 C C . ASN A 1 82 ? -2.031 0.917 8.915 1.00 94.69 82 ASN A C 1
ATOM 642 O O . ASN A 1 82 ? -2.954 0.355 9.502 1.00 94.69 82 ASN A O 1
ATOM 646 N N . ILE A 1 83 ? -0.820 0.377 8.802 1.00 95.44 83 ILE A N 1
ATOM 647 C CA . ILE A 1 83 ? -0.440 -0.877 9.465 1.00 95.44 83 ILE A CA 1
ATOM 648 C C . ILE A 1 83 ? -0.394 -0.672 10.986 1.00 95.44 83 ILE A C 1
ATOM 650 O O . ILE A 1 83 ? -0.800 -1.567 11.723 1.00 95.44 83 ILE A O 1
ATOM 654 N N . SER A 1 84 ? 0.034 0.507 11.458 1.00 94.19 84 SER A N 1
ATOM 655 C CA . SER A 1 84 ? 0.111 0.839 12.888 1.00 94.19 84 SER A CA 1
ATOM 656 C C . SER A 1 84 ? -1.232 0.709 13.613 1.00 94.19 84 SER A C 1
ATOM 658 O O . SER A 1 84 ? -1.249 0.300 14.770 1.00 94.19 84 SER A O 1
ATOM 660 N N . ASP A 1 85 ? -2.351 0.969 12.927 1.00 91.69 85 ASP A N 1
ATOM 661 C CA . ASP A 1 85 ? -3.709 0.851 13.479 1.00 91.69 85 ASP A CA 1
ATOM 662 C C . ASP A 1 85 ? -4.078 -0.595 13.861 1.00 91.69 85 ASP A C 1
ATOM 664 O O . ASP A 1 85 ? -5.011 -0.815 14.632 1.00 91.69 85 ASP A O 1
ATOM 668 N N . CYS A 1 86 ? -3.376 -1.580 13.296 1.00 90.00 86 CYS A N 1
ATOM 669 C CA . CYS A 1 86 ? -3.658 -3.008 13.463 1.00 90.00 86 CYS A CA 1
ATOM 670 C C . CYS A 1 86 ? -2.652 -3.709 14.382 1.00 90.00 86 CYS A C 1
ATOM 672 O O . CYS A 1 86 ? -2.824 -4.882 14.698 1.00 90.00 86 CYS A O 1
ATOM 674 N N . LEU A 1 87 ? -1.602 -3.005 14.802 1.00 88.50 87 LEU A N 1
ATOM 675 C CA . LEU A 1 87 ? -0.605 -3.527 15.723 1.00 88.50 87 LEU A CA 1
ATOM 676 C C . LEU A 1 87 ? -1.021 -3.194 17.157 1.00 88.50 87 LEU A C 1
ATOM 678 O O . LEU A 1 87 ? -1.396 -2.062 17.468 1.00 88.50 87 LEU A O 1
ATOM 682 N N . SER A 1 88 ? -0.927 -4.170 18.059 1.00 76.00 88 SER A N 1
ATOM 683 C CA . SER A 1 88 ? -1.085 -3.910 19.490 1.00 76.00 88 SER A CA 1
ATOM 684 C C . SER A 1 88 ? -0.012 -2.917 19.944 1.00 76.00 88 SER A C 1
ATOM 686 O O . SER A 1 88 ? 1.181 -3.176 19.758 1.00 76.00 88 SER A O 1
ATOM 688 N N . LYS A 1 89 ? -0.416 -1.792 20.546 1.00 62.00 89 LYS A N 1
ATOM 689 C CA . LYS A 1 89 ? 0.533 -0.863 21.171 1.00 62.00 89 LYS A CA 1
ATOM 690 C C . LYS A 1 89 ? 1.257 -1.599 22.302 1.00 62.00 89 LYS A C 1
ATOM 692 O O . LYS A 1 89 ? 0.594 -2.160 23.172 1.00 62.00 89 LYS A O 1
ATOM 697 N N . LYS A 1 90 ? 2.589 -1.636 22.234 1.00 49.56 90 LYS A N 1
ATOM 698 C CA . LYS A 1 90 ? 3.427 -1.998 23.382 1.00 49.56 90 LYS A CA 1
ATOM 699 C C . LYS A 1 90 ? 3.349 -0.917 24.449 1.00 49.56 90 LYS A C 1
ATOM 701 O O . LYS A 1 90 ? 3.217 0.266 24.057 1.00 49.56 90 LYS A O 1
#

pLDDT: mean 86.14, std 12.42, range [49.56, 97.0]

Organism: NCBI:txid44008

Secondary structure (DSSP, 8-state):
-HHHHHHHHHTT---EE-SSSEEEETTEEEEEEEEEEETTEEEEEEEE-SS--HHHHHHH----HHHHHHH-HHHHHHHB--SGGGSPP-

Radius of gyration: 14.57 Å; chains: 1; bounding box: 31×31×44 Å

InterPro domains:
  IPR004143 Biotinyl protein ligase (BPL) and lipoyl protein ligase (LPL), catalytic domain [PF21948] (4-88)
  IPR004143 Biotinyl protein ligase (BPL) and lipoyl protein ligase (LPL), catalytic domain [PS51733] (1-90)
  IPR004562 Lipoyltransferase/lipoate-protein ligase [PTHR12561] (3-86)
  IPR045864 Class II Aminoacyl-tRNA synthetase/Biotinyl protein ligase (BPL) and lipoyl protein ligase (LPL) [G3DSA:3.30.930.10] (1-90)
  IPR045864 Class II Aminoacyl-tRNA synthetase/Biotinyl protein ligase (BPL) and lipoyl protein ligase (LPL) [SSF55681] (3-88)

Sequence (90 aa):
MDKIIEALHTLGVEVAYNSRNDLAINGKKISGNAQCNKGEYTIHRGSLLYDMDFSKMAKYLNPPKYKIESKGIKSVRNRTGNISDCLSKK

Foldseek 3Di:
DVVVQVVLVVQVAHWDDLDPAFIDGPQATQKGWDWDDDPVDIDIDMDGAAPDDVVVVLVPDDDDPVCCVVQNSVRNVVRHDHSNVRGDDD